Protein AF-A0A961D989-F1 (afdb_monomer)

Sequence (108 aa):
KKGVAALMNGAENTLKHTEGGSAGPAQMAARGKLIDVAQLPGDIPLGSSGIQIRFETDLITEGMRPTRIVKVRPADWPDVHLPREEHLGNGASNIDERFPNPSIFPKY

pLDDT: mean 80.16, std 12.16, range [46.16, 94.62]

Nearest PDB structures (foldseek):
  4gaw-assembly8_H  TM=3.695E-01  e=5.525E+00  Homo sapiens
  6fut-assembly1_A  TM=4.100E-01  e=5.876E+00  Homo sapiens
  6fug-assembly4_D  TM=4.016E-01  e=7.997E+00  Homo sapiens

Mean predicted aligned error: 9.6 Å

Structure (mmCIF, N/CA/C/O backbone):
data_AF-A0A961D989-F1
#
_entry.id   AF-A0A961D989-F1
#
loop_
_atom_site.group_PDB
_atom_site.id
_atom_site.type_symbol
_atom_site.label_atom_id
_atom_site.label_alt_id
_atom_site.label_comp_id
_atom_site.label_asym_id
_atom_site.label_entity_id
_atom_site.label_seq_id
_atom_site.pdbx_PDB_ins_code
_atom_site.Cartn_x
_atom_site.Cartn_y
_atom_site.Cartn_z
_atom_site.occupancy
_atom_site.B_iso_or_equiv
_atom_site.auth_seq_id
_atom_site.auth_comp_id
_atom_site.auth_asym_id
_atom_site.auth_atom_id
_atom_site.pdbx_PDB_model_num
ATOM 1 N N . LYS A 1 1 ? -11.459 -2.723 2.644 1.00 73.62 1 LYS A N 1
ATOM 2 C CA . LYS A 1 1 ? -12.400 -3.749 3.166 1.00 73.62 1 LYS A CA 1
ATOM 3 C C . LYS A 1 1 ? -11.871 -4.221 4.515 1.00 73.62 1 LYS A C 1
ATOM 5 O O . LYS A 1 1 ? -10.660 -4.341 4.632 1.00 73.62 1 LYS A O 1
ATOM 10 N N . LYS A 1 2 ? -12.728 -4.429 5.519 1.00 87.25 2 LYS A N 1
ATOM 11 C CA . LYS A 1 2 ? -12.304 -4.986 6.817 1.00 87.25 2 LYS A CA 1
ATOM 12 C C . LYS A 1 2 ? -12.103 -6.498 6.689 1.00 87.25 2 LYS A C 1
ATOM 14 O O . LYS A 1 2 ? -12.752 -7.129 5.858 1.00 87.25 2 LYS A O 1
ATOM 19 N N . GLY A 1 3 ? -11.204 -7.060 7.486 1.00 87.62 3 GLY A N 1
ATOM 20 C CA . GLY A 1 3 ? -10.948 -8.497 7.579 1.00 87.62 3 GLY A CA 1
ATOM 21 C C . GLY A 1 3 ? -10.130 -9.111 6.439 1.00 87.62 3 GLY A C 1
ATOM 22 O O . GLY A 1 3 ? -9.870 -10.310 6.488 1.00 87.62 3 GLY A O 1
ATOM 23 N N . VAL A 1 4 ? -9.707 -8.326 5.444 1.00 90.88 4 VAL A N 1
ATOM 24 C CA . VAL A 1 4 ? -8.890 -8.822 4.325 1.00 90.88 4 VAL A CA 1
ATOM 25 C C . VAL A 1 4 ? -7.406 -8.815 4.680 1.00 90.88 4 VAL A C 1
ATOM 27 O O . VAL A 1 4 ? -6.951 -7.991 5.478 1.00 90.88 4 VAL A O 1
ATOM 30 N N . ALA A 1 5 ? -6.650 -9.720 4.061 1.00 92.56 5 ALA A N 1
ATOM 31 C CA . ALA A 1 5 ? -5.198 -9.668 4.100 1.00 92.56 5 ALA A CA 1
ATOM 32 C C . ALA A 1 5 ? -4.694 -8.460 3.295 1.00 92.56 5 ALA A C 1
ATOM 34 O O . ALA A 1 5 ? -5.240 -8.119 2.239 1.00 92.56 5 ALA A O 1
ATOM 35 N N . ALA A 1 6 ? -3.653 -7.814 3.800 1.00 91.62 6 ALA A N 1
ATOM 36 C CA . ALA A 1 6 ? -3.030 -6.662 3.175 1.00 91.62 6 ALA A CA 1
ATOM 37 C C . ALA A 1 6 ? -1.511 -6.723 3.324 1.00 91.62 6 ALA A C 1
ATOM 39 O O . ALA A 1 6 ? -0.982 -7.357 4.241 1.00 91.62 6 ALA A O 1
ATOM 40 N N . LEU A 1 7 ? -0.829 -6.044 2.406 1.00 90.06 7 LEU A N 1
ATOM 41 C CA . LEU A 1 7 ? 0.600 -5.793 2.489 1.00 90.06 7 LEU A CA 1
ATOM 42 C C . LEU A 1 7 ? 0.850 -4.312 2.735 1.00 90.06 7 LEU A C 1
ATOM 44 O O . LEU A 1 7 ? 0.177 -3.455 2.150 1.00 90.06 7 LEU A O 1
ATOM 48 N N . MET A 1 8 ? 1.823 -4.031 3.593 1.00 89.00 8 MET A N 1
ATOM 49 C CA . MET A 1 8 ? 2.162 -2.687 4.036 1.00 89.00 8 MET A CA 1
ATOM 50 C C . MET A 1 8 ? 3.680 -2.477 4.000 1.00 89.00 8 MET A C 1
ATOM 52 O O . MET A 1 8 ? 4.446 -3.355 4.400 1.00 89.00 8 MET A O 1
ATOM 56 N N . ASN A 1 9 ? 4.130 -1.330 3.486 1.00 87.88 9 ASN A N 1
ATOM 57 C CA . ASN A 1 9 ? 5.546 -0.948 3.510 1.00 87.88 9 ASN A CA 1
ATOM 58 C C . ASN A 1 9 ? 5.732 0.571 3.371 1.00 87.88 9 ASN A C 1
ATOM 60 O O . ASN A 1 9 ? 4.815 1.268 2.928 1.00 87.88 9 ASN A O 1
ATOM 64 N N . GLY A 1 10 ? 6.924 1.076 3.700 1.00 86.38 10 GLY A N 1
ATOM 65 C CA . GLY A 1 10 ? 7.304 2.470 3.449 1.00 86.38 10 GLY A CA 1
ATOM 66 C C . GLY A 1 10 ? 7.176 2.822 1.963 1.00 86.38 10 GLY A C 1
ATOM 67 O O . GLY A 1 10 ? 7.570 2.043 1.087 1.00 86.38 10 GLY A O 1
ATOM 68 N N . ALA A 1 11 ? 6.594 3.981 1.661 1.00 83.31 11 ALA A N 1
ATOM 69 C CA . ALA A 1 11 ? 6.294 4.403 0.293 1.00 83.31 11 ALA A CA 1
ATOM 70 C C . ALA A 1 11 ? 7.555 4.544 -0.578 1.00 83.31 11 ALA A C 1
ATOM 72 O O . ALA A 1 11 ? 7.516 4.261 -1.781 1.00 83.31 11 ALA A O 1
ATOM 73 N N . GLU A 1 12 ? 8.671 4.927 0.036 1.00 71.62 12 GLU A N 1
ATOM 74 C CA . GLU A 1 12 ? 9.998 5.052 -0.563 1.00 71.62 12 GLU A CA 1
ATOM 75 C C . GLU A 1 12 ? 10.555 3.720 -1.085 1.00 71.62 12 GLU A C 1
ATOM 77 O O . GLU A 1 12 ? 11.314 3.710 -2.053 1.00 71.62 12 GLU A O 1
ATOM 82 N N . ASN A 1 13 ? 10.140 2.594 -0.496 1.00 59.25 13 ASN A N 1
ATOM 83 C CA . ASN A 1 13 ? 10.696 1.277 -0.809 1.00 59.25 13 ASN A CA 1
ATOM 84 C C . ASN A 1 13 ? 9.963 0.574 -1.968 1.00 59.25 13 ASN A C 1
ATOM 86 O O . ASN A 1 13 ? 10.452 -0.392 -2.539 1.00 59.25 13 ASN A O 1
ATOM 90 N N . THR A 1 14 ? 8.795 1.083 -2.369 1.00 53.12 14 THR A N 1
ATOM 91 C CA . THR A 1 14 ? 8.002 0.533 -3.489 1.00 53.12 14 THR A CA 1
ATOM 92 C C . THR A 1 14 ? 8.544 0.858 -4.883 1.00 53.12 14 THR A C 1
ATOM 94 O O . THR A 1 14 ? 8.015 0.339 -5.861 1.00 53.12 14 THR A O 1
ATOM 97 N N . LEU A 1 15 ? 9.539 1.742 -5.000 1.00 46.16 15 LEU A N 1
ATOM 98 C CA . LEU A 1 15 ? 10.090 2.173 -6.294 1.00 46.16 15 LEU A CA 1
ATOM 99 C C . LEU A 1 15 ? 11.297 1.347 -6.749 1.00 46.16 15 LEU A C 1
ATOM 101 O O . LEU A 1 15 ? 11.778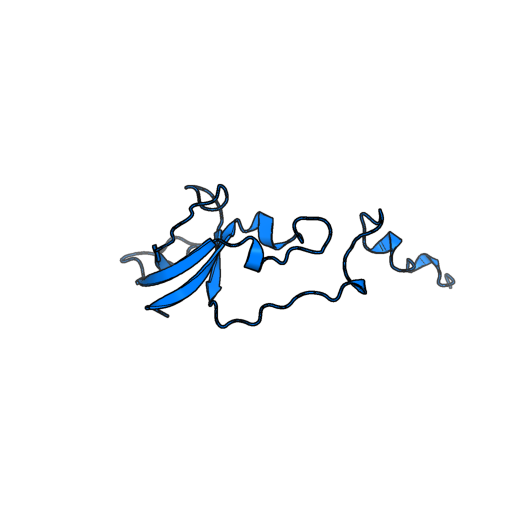 1.545 -7.862 1.00 46.16 15 LEU A O 1
ATOM 105 N N . LYS A 1 16 ? 11.817 0.449 -5.907 1.00 49.56 16 LYS A N 1
ATOM 106 C CA . LYS A 1 16 ? 13.033 -0.306 -6.204 1.00 49.56 16 LYS A CA 1
ATOM 107 C C . LYS A 1 16 ? 12.789 -1.791 -5.987 1.00 49.56 16 LYS A C 1
ATOM 109 O O . LYS A 1 16 ? 12.321 -2.197 -4.927 1.00 49.56 16 LYS A O 1
ATOM 114 N N . HIS A 1 17 ? 13.171 -2.605 -6.969 1.00 54.88 17 HIS A N 1
ATOM 115 C CA . HIS A 1 17 ? 13.502 -3.994 -6.683 1.00 54.88 17 HIS A CA 1
ATOM 116 C C . HIS A 1 17 ? 14.626 -3.970 -5.652 1.00 54.88 17 HIS A C 1
ATOM 118 O O . HIS A 1 17 ? 15.683 -3.377 -5.886 1.00 54.88 17 HIS A O 1
ATOM 124 N N . THR A 1 18 ? 14.373 -4.541 -4.484 1.00 55.47 18 THR A N 1
ATOM 125 C CA . THR A 1 18 ? 15.431 -4.702 -3.491 1.00 55.47 18 THR A CA 1
ATOM 126 C C . THR A 1 18 ? 16.247 -5.913 -3.945 1.00 55.47 18 THR A C 1
ATOM 128 O O . THR A 1 18 ? 15.672 -6.868 -4.449 1.00 55.47 18 THR A O 1
ATOM 131 N N . GLU A 1 19 ? 17.578 -5.850 -3.878 1.00 54.91 19 GLU A N 1
ATOM 132 C CA . GLU A 1 19 ? 18.470 -6.918 -4.376 1.00 54.91 19 GLU A CA 1
ATOM 133 C C . GLU A 1 19 ? 18.545 -7.059 -5.919 1.00 54.91 19 GLU A C 1
ATOM 135 O O . GLU A 1 19 ? 18.374 -8.129 -6.488 1.00 54.91 19 GLU A O 1
ATOM 140 N N . GLY A 1 20 ? 18.813 -5.965 -6.644 1.00 55.81 20 GLY A N 1
ATOM 141 C CA . GLY A 1 20 ? 19.258 -6.055 -8.049 1.00 55.81 20 GLY A CA 1
ATOM 142 C C . GLY A 1 20 ? 18.232 -6.613 -9.047 1.00 55.81 20 GLY A C 1
ATOM 143 O O . GLY A 1 20 ? 18.614 -7.100 -10.108 1.00 55.81 20 GLY A O 1
ATOM 144 N N . GLY A 1 21 ? 16.941 -6.553 -8.714 1.00 57.72 21 GLY A N 1
ATOM 145 C CA . GLY A 1 21 ? 15.854 -7.016 -9.580 1.00 57.72 21 GLY A CA 1
ATOM 146 C C . GLY A 1 21 ? 15.142 -8.274 -9.088 1.00 57.72 21 GLY A C 1
ATOM 147 O O . GLY A 1 21 ? 13.981 -8.473 -9.429 1.00 57.72 21 GLY A O 1
ATOM 148 N N . SER A 1 22 ? 15.772 -9.108 -8.255 1.00 61.38 22 SER A N 1
ATOM 149 C CA . SER A 1 22 ? 15.211 -10.424 -7.913 1.00 61.38 22 SER A CA 1
ATOM 150 C C . SER A 1 22 ? 14.109 -10.387 -6.861 1.00 61.38 22 SER A C 1
ATOM 152 O O . SER A 1 22 ? 13.190 -11.202 -6.952 1.00 61.38 22 SER A O 1
ATOM 154 N N . ALA A 1 23 ? 14.169 -9.469 -5.886 1.00 67.19 23 ALA A N 1
ATOM 155 C CA . ALA A 1 23 ? 13.147 -9.389 -4.849 1.00 67.19 23 ALA A CA 1
ATOM 156 C C . ALA A 1 23 ? 12.048 -8.376 -5.203 1.00 67.19 23 ALA A C 1
ATOM 158 O O . ALA A 1 23 ? 12.291 -7.176 -5.380 1.00 67.19 23 ALA A O 1
ATOM 159 N N . GLY A 1 24 ? 10.815 -8.874 -5.306 1.00 70.50 24 GLY A N 1
ATOM 160 C CA . GLY A 1 24 ? 9.644 -8.066 -5.636 1.00 70.50 24 GLY A CA 1
ATOM 161 C C . GLY A 1 24 ? 9.147 -7.222 -4.451 1.00 70.50 24 GLY A C 1
ATOM 162 O O . GLY A 1 24 ? 9.342 -7.600 -3.291 1.00 70.50 24 GLY A O 1
ATOM 163 N N . PRO A 1 25 ? 8.419 -6.118 -4.699 1.00 72.00 25 PRO A N 1
ATOM 164 C CA . PRO A 1 25 ? 7.906 -5.244 -3.639 1.00 72.00 25 PRO A CA 1
ATOM 165 C C . PRO A 1 25 ? 7.059 -5.965 -2.577 1.00 72.00 25 PRO A C 1
ATOM 167 O O . PRO A 1 25 ? 7.081 -5.594 -1.405 1.00 72.00 25 PRO A O 1
ATOM 170 N N . ALA A 1 26 ? 6.324 -7.013 -2.962 1.00 78.25 26 ALA A N 1
ATOM 171 C CA . ALA A 1 26 ? 5.502 -7.797 -2.043 1.00 78.25 26 ALA A CA 1
ATOM 172 C C . ALA A 1 26 ? 6.290 -8.777 -1.166 1.00 78.25 26 ALA A C 1
ATOM 174 O O . ALA A 1 26 ? 5.804 -9.166 -0.104 1.00 78.25 26 ALA A O 1
ATOM 175 N N . GLN A 1 27 ? 7.483 -9.200 -1.590 1.00 78.31 27 GLN A N 1
ATOM 176 C CA . GLN A 1 27 ? 8.362 -10.023 -0.754 1.00 78.31 27 GLN A CA 1
ATOM 177 C C . GLN A 1 27 ? 8.935 -9.200 0.402 1.00 78.31 27 GLN A C 1
ATOM 179 O O . GLN A 1 27 ? 9.067 -9.709 1.508 1.00 78.31 27 GLN A O 1
ATOM 184 N N . MET A 1 28 ? 9.186 -7.911 0.164 1.00 77.75 28 MET A N 1
ATOM 185 C CA . MET A 1 28 ? 9.746 -6.989 1.157 1.00 77.75 28 MET A CA 1
ATOM 186 C C . MET A 1 28 ? 8.695 -6.303 2.039 1.00 77.75 28 MET A C 1
ATOM 188 O O . MET A 1 28 ? 9.052 -5.554 2.949 1.00 77.75 28 MET A O 1
ATOM 192 N N . ALA A 1 29 ? 7.406 -6.483 1.746 1.00 84.12 29 ALA A N 1
ATOM 193 C CA . ALA A 1 29 ? 6.319 -5.853 2.484 1.00 84.12 29 ALA A CA 1
ATOM 194 C C . ALA A 1 29 ? 5.904 -6.683 3.704 1.00 84.12 29 ALA A C 1
ATOM 196 O O . ALA A 1 29 ? 5.840 -7.912 3.644 1.00 84.12 29 ALA A O 1
ATOM 197 N N . ALA A 1 30 ? 5.544 -5.995 4.788 1.00 88.44 30 ALA A N 1
ATOM 198 C CA . ALA A 1 30 ? 4.927 -6.633 5.941 1.00 88.44 30 ALA A CA 1
ATOM 199 C C . ALA A 1 30 ? 3.541 -7.155 5.549 1.00 88.44 30 ALA A C 1
ATOM 201 O O . ALA A 1 30 ? 2.776 -6.466 4.863 1.00 88.44 30 ALA A O 1
ATOM 202 N N . ARG A 1 31 ? 3.225 -8.379 5.967 1.00 90.88 31 ARG A N 1
ATOM 203 C CA . ARG A 1 31 ? 1.955 -9.048 5.675 1.00 90.88 31 ARG A CA 1
ATOM 204 C C . ARG A 1 31 ? 1.113 -9.066 6.931 1.00 90.88 31 ARG A C 1
ATOM 206 O O . ARG A 1 31 ? 1.614 -9.329 8.014 1.00 90.88 31 ARG A O 1
ATOM 213 N N . GLY A 1 32 ? -0.177 -8.818 6.777 1.00 92.19 32 GLY A N 1
ATOM 214 C CA . GLY A 1 32 ? -1.051 -8.770 7.932 1.00 92.19 32 GLY A CA 1
ATOM 215 C C . GLY A 1 32 ? -2.519 -8.700 7.575 1.00 92.19 32 GLY A C 1
ATOM 216 O O . GLY A 1 32 ? -2.909 -8.752 6.402 1.00 92.19 32 GLY A O 1
ATOM 217 N N . LYS A 1 33 ? -3.344 -8.574 8.610 1.00 94.19 33 LYS A N 1
ATOM 218 C CA . LYS A 1 33 ? -4.796 -8.491 8.484 1.00 94.19 33 LYS A CA 1
ATOM 219 C C . LYS A 1 33 ? -5.276 -7.084 8.794 1.00 94.19 33 LYS A C 1
ATOM 221 O O . LYS A 1 33 ? -4.905 -6.464 9.789 1.00 94.19 33 LYS A O 1
ATOM 226 N N . LEU A 1 34 ? -6.147 -6.581 7.932 1.00 92.12 34 LEU A N 1
ATOM 227 C CA . LEU A 1 34 ? -6.735 -5.260 8.065 1.00 92.12 34 LEU A CA 1
ATOM 228 C C . LEU A 1 34 ? -7.970 -5.366 8.973 1.00 92.12 34 LEU A C 1
ATOM 230 O O . LEU A 1 34 ? -9.073 -5.660 8.513 1.00 92.12 34 LEU A O 1
ATOM 234 N N . ILE A 1 35 ? -7.760 -5.213 10.281 1.00 94.62 35 ILE A N 1
ATOM 235 C CA . ILE A 1 35 ? -8.767 -5.428 11.332 1.00 94.62 35 ILE A CA 1
ATOM 236 C C . ILE A 1 35 ? -9.916 -4.434 11.204 1.00 94.62 35 ILE A C 1
ATOM 238 O O . ILE A 1 35 ? -11.081 -4.824 11.280 1.00 94.62 35 ILE A O 1
ATOM 242 N N . ASP A 1 36 ? -9.593 -3.162 10.977 1.00 92.62 36 ASP A N 1
ATOM 243 C CA . ASP A 1 36 ? -10.597 -2.110 10.909 1.00 92.62 36 ASP A CA 1
ATOM 244 C C . ASP A 1 36 ? -10.230 -1.010 9.913 1.00 92.62 36 ASP A C 1
ATOM 246 O O . ASP A 1 36 ? -9.057 -0.715 9.690 1.00 92.62 36 ASP A O 1
ATOM 250 N N . VAL A 1 37 ? -11.266 -0.407 9.334 1.00 91.38 37 VAL A N 1
ATOM 251 C CA . VAL A 1 37 ? -11.205 0.791 8.492 1.00 91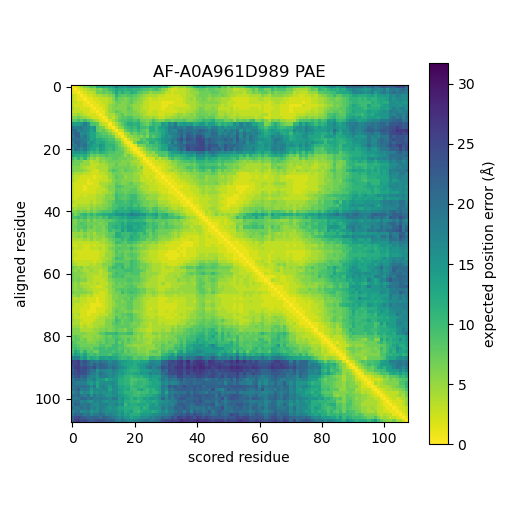.38 37 VAL A CA 1
ATOM 252 C C . VAL A 1 37 ? -12.345 1.687 8.937 1.00 91.38 37 VAL A C 1
ATOM 254 O O . VAL A 1 37 ? -13.514 1.342 8.733 1.00 91.38 37 VAL A O 1
ATOM 257 N N . ALA A 1 38 ? -12.006 2.808 9.553 1.00 92.44 38 ALA A N 1
ATOM 258 C CA . ALA A 1 38 ? -12.967 3.765 10.070 1.00 92.44 38 ALA A CA 1
ATOM 259 C C . ALA A 1 38 ? -12.701 5.145 9.472 1.00 92.44 38 ALA A C 1
ATOM 261 O O . ALA A 1 38 ? -11.552 5.524 9.254 1.00 92.44 38 ALA A O 1
ATOM 262 N N . GLN A 1 39 ? -13.769 5.895 9.221 1.00 91.56 39 GLN A N 1
ATOM 263 C CA . GLN A 1 39 ? -13.658 7.322 8.956 1.00 91.56 39 GLN A CA 1
ATOM 264 C C . GLN A 1 39 ? -13.477 8.035 10.301 1.00 91.56 39 GLN A C 1
ATOM 266 O O . GLN A 1 39 ? -14.193 7.738 11.259 1.00 91.56 39 GLN A O 1
ATOM 271 N N . LEU A 1 40 ? -12.519 8.951 10.384 1.00 90.12 40 LEU A N 1
ATOM 272 C CA . LEU A 1 40 ? -12.316 9.802 11.544 1.00 90.12 40 LEU A CA 1
ATOM 273 C C . LEU A 1 40 ? -13.539 10.714 11.722 1.00 90.12 40 LEU A C 1
ATOM 275 O O . LEU A 1 40 ? -14.045 11.249 10.732 1.00 90.12 40 LEU A O 1
ATOM 279 N N . PRO A 1 41 ? -14.025 10.892 12.961 1.00 90.44 41 PRO A N 1
ATOM 280 C CA . PRO A 1 41 ? -15.099 11.832 13.243 1.00 90.44 41 PRO A CA 1
ATOM 281 C C . PRO A 1 41 ? -14.601 13.284 13.146 1.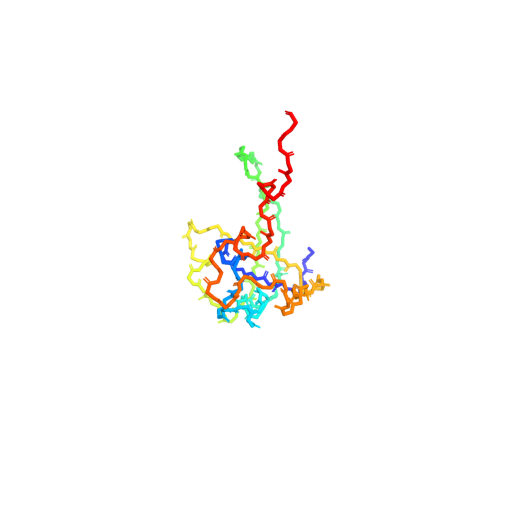00 90.44 41 PRO A C 1
ATOM 283 O O . PRO A 1 41 ? -13.450 13.570 13.473 1.00 90.44 41 PRO A O 1
ATOM 286 N N . GLY A 1 42 ? -15.496 14.204 12.775 1.00 89.50 42 GLY A N 1
ATOM 287 C CA . GLY A 1 42 ? -15.228 15.647 12.735 1.00 89.50 42 GLY A CA 1
ATOM 288 C C . GLY A 1 42 ? -14.703 16.161 11.391 1.00 89.50 42 GLY A C 1
ATOM 289 O O . GLY A 1 42 ? -14.792 15.477 10.371 1.00 89.50 42 GLY A O 1
ATOM 290 N N . ASP A 1 43 ? -14.179 17.389 11.401 1.00 90.31 43 ASP A N 1
ATOM 291 C CA . ASP A 1 43 ? -13.638 18.036 10.204 1.00 90.31 43 ASP A CA 1
ATOM 292 C C . ASP A 1 43 ? -12.279 17.441 9.829 1.00 90.31 43 ASP A C 1
ATOM 294 O O . ASP A 1 43 ? -11.301 17.499 10.579 1.00 90.31 43 ASP A O 1
ATOM 298 N N . ILE A 1 44 ? -12.225 16.855 8.636 1.00 91.12 44 ILE A N 1
ATOM 299 C CA . ILE A 1 44 ? -11.024 16.220 8.100 1.00 91.12 44 ILE A CA 1
ATOM 300 C C . ILE A 1 44 ? -10.096 17.319 7.566 1.00 91.12 44 ILE A C 1
ATOM 302 O O . ILE A 1 44 ? -10.514 18.097 6.704 1.00 91.12 44 ILE A O 1
ATOM 306 N N . PRO A 1 45 ? -8.832 17.396 8.024 1.00 90.12 45 PRO A N 1
ATOM 307 C CA . PRO A 1 45 ? -7.901 18.404 7.539 1.00 90.12 45 PRO A CA 1
ATOM 308 C C . PRO A 1 45 ? -7.613 18.215 6.048 1.00 90.12 45 PRO A C 1
ATOM 310 O O . PRO A 1 45 ? -7.528 17.091 5.544 1.00 90.12 45 PRO A O 1
ATOM 313 N N . LEU A 1 46 ? -7.417 19.332 5.348 1.00 89.44 46 L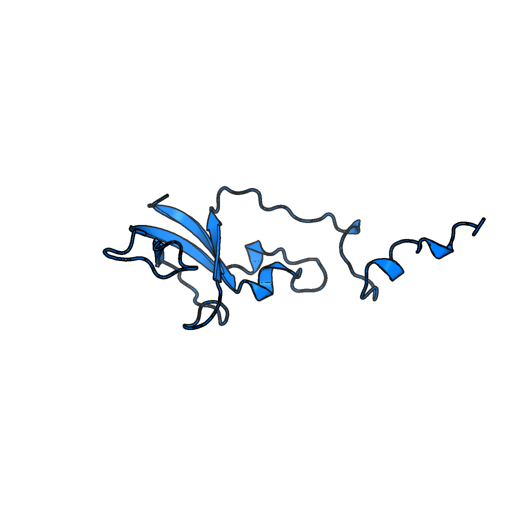EU A N 1
ATOM 314 C CA . LEU A 1 46 ? -7.100 19.339 3.923 1.00 89.44 46 LEU A CA 1
ATOM 315 C C . LEU A 1 46 ? -5.856 18.480 3.641 1.00 89.44 46 LEU A C 1
ATOM 317 O O . LEU A 1 46 ? -4.822 18.634 4.288 1.00 89.44 46 LEU A O 1
ATOM 321 N N . GLY A 1 47 ? -5.963 17.570 2.670 1.00 84.25 47 GLY A N 1
ATOM 322 C CA . GLY A 1 47 ? -4.894 16.628 2.314 1.00 84.25 47 GLY A CA 1
ATOM 323 C C . GLY A 1 47 ? -4.935 15.292 3.066 1.00 84.25 47 GLY A C 1
ATOM 324 O O . GLY A 1 47 ? -4.173 14.390 2.728 1.00 84.25 47 GLY A O 1
ATOM 325 N N . SER A 1 48 ? -5.842 15.123 4.032 1.00 87.00 48 SER A N 1
ATOM 326 C CA . SER A 1 48 ? -6.157 13.824 4.631 1.00 87.00 48 SER A CA 1
ATOM 327 C C . SER A 1 48 ? -7.406 13.224 3.989 1.00 87.00 48 SER A C 1
ATOM 329 O O . SER A 1 48 ? -8.366 13.929 3.689 1.00 87.00 48 SER A O 1
ATOM 331 N N . SER A 1 49 ? -7.429 11.901 3.818 1.00 86.38 49 SER A N 1
ATOM 332 C CA . SER A 1 49 ? -8.659 11.179 3.464 1.00 86.38 49 SER A CA 1
ATOM 333 C C . SER A 1 49 ? -9.595 10.991 4.662 1.00 86.38 49 SER A C 1
ATOM 335 O O . SER A 1 49 ? -10.723 10.536 4.488 1.00 86.38 49 SER A O 1
ATOM 337 N N . GLY A 1 50 ? -9.126 11.292 5.880 1.00 92.19 50 GLY A N 1
ATOM 338 C CA . GLY A 1 50 ? -9.850 11.030 7.121 1.00 92.19 50 GLY A CA 1
ATOM 339 C C . GLY A 1 50 ? -10.020 9.543 7.426 1.00 92.19 50 GLY A C 1
ATOM 340 O O . GLY A 1 50 ? -10.834 9.201 8.267 1.00 92.19 50 GLY A O 1
ATOM 341 N N . ILE A 1 51 ? -9.293 8.646 6.757 1.00 92.12 51 ILE A N 1
ATOM 342 C CA . ILE A 1 51 ? -9.409 7.202 6.977 1.00 92.12 51 ILE A CA 1
ATOM 343 C C . ILE A 1 51 ? -8.366 6.754 8.002 1.00 92.12 51 ILE A C 1
ATOM 345 O O . ILE A 1 51 ? -7.168 6.956 7.811 1.00 92.12 51 ILE A O 1
ATOM 349 N N . GLN A 1 52 ? -8.816 6.076 9.054 1.00 91.62 52 GLN A N 1
ATOM 350 C CA . GLN A 1 52 ? -7.968 5.381 10.014 1.00 91.62 52 GLN A CA 1
ATOM 351 C C . GLN A 1 52 ? -8.053 3.868 9.795 1.00 91.62 52 GLN A C 1
ATOM 353 O O . GLN A 1 52 ? -9.135 3.298 9.648 1.00 91.62 52 GLN A O 1
ATOM 358 N N . ILE A 1 53 ? -6.894 3.208 9.790 1.00 91.69 53 ILE A N 1
ATOM 359 C CA . ILE A 1 53 ? -6.773 1.765 9.575 1.00 91.69 53 ILE A CA 1
ATOM 360 C C . ILE A 1 53 ? -6.173 1.115 10.822 1.00 91.69 53 ILE A C 1
ATOM 362 O O . ILE A 1 53 ? -5.176 1.599 11.356 1.00 91.69 53 ILE A O 1
ATOM 366 N N . ARG A 1 54 ? -6.748 -0.010 11.257 1.00 92.75 54 ARG A N 1
ATOM 367 C CA . ARG A 1 54 ? -6.122 -0.921 12.225 1.00 92.75 54 ARG A CA 1
ATOM 368 C C . ARG A 1 54 ? -5.571 -2.127 11.481 1.00 92.75 54 ARG A C 1
ATOM 370 O O . ARG A 1 54 ? -6.329 -2.855 10.842 1.00 92.75 54 ARG A O 1
ATOM 377 N N . PHE A 1 55 ? -4.266 -2.333 11.578 1.00 91.56 55 PHE A N 1
ATOM 378 C CA . PHE A 1 55 ? -3.542 -3.396 10.892 1.00 91.56 55 PHE A CA 1
ATOM 379 C C . PHE A 1 55 ? -2.827 -4.271 11.920 1.00 91.56 55 PHE A C 1
ATOM 381 O O . PHE A 1 55 ? -2.127 -3.757 12.789 1.00 91.56 55 PHE A O 1
ATOM 388 N N . GLU A 1 56 ? -3.050 -5.578 11.839 1.00 93.00 56 GLU A N 1
ATOM 389 C CA . GLU A 1 56 ? -2.386 -6.587 12.662 1.00 93.00 56 GLU A CA 1
ATOM 390 C C . GLU A 1 56 ? -1.292 -7.253 11.830 1.00 93.00 56 GLU A C 1
ATOM 392 O O . GLU A 1 56 ? -1.575 -7.786 10.757 1.00 93.00 56 GLU A O 1
ATOM 397 N N . THR A 1 57 ? -0.057 -7.203 12.321 1.00 90.94 57 THR A N 1
ATOM 398 C CA . THR A 1 57 ? 1.138 -7.755 11.674 1.00 90.94 57 THR A CA 1
ATOM 399 C C . THR A 1 57 ? 2.090 -8.273 12.743 1.00 90.94 57 THR A C 1
ATOM 401 O O . THR A 1 57 ? 2.120 -7.750 13.858 1.00 90.94 57 THR A O 1
ATOM 404 N N . ASP A 1 58 ? 2.855 -9.299 12.402 1.00 89.44 58 ASP A N 1
ATOM 405 C CA . ASP A 1 58 ? 3.898 -9.888 13.245 1.00 89.44 58 ASP A CA 1
ATOM 406 C C . ASP A 1 58 ? 5.212 -9.092 13.188 1.00 89.44 58 ASP A C 1
ATOM 408 O O . ASP A 1 58 ? 5.975 -9.068 14.153 1.00 89.44 58 ASP A O 1
ATOM 412 N N . LEU A 1 59 ? 5.450 -8.400 12.073 1.00 84.38 59 LEU A N 1
ATOM 413 C CA . LEU A 1 59 ? 6.655 -7.622 11.822 1.00 84.38 59 LEU A CA 1
ATOM 414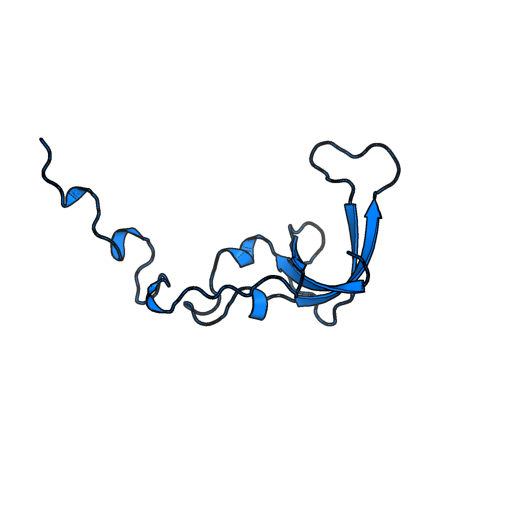 C C . LEU A 1 59 ? 6.338 -6.141 11.596 1.00 84.38 59 LEU A C 1
ATOM 416 O O . LEU A 1 59 ? 5.538 -5.787 10.726 1.00 84.38 59 LEU A O 1
ATOM 420 N N . ILE A 1 60 ? 7.029 -5.269 12.339 1.00 83.69 60 ILE A N 1
ATOM 421 C CA . ILE A 1 60 ? 7.056 -3.821 12.106 1.00 83.69 60 ILE A CA 1
ATOM 422 C C . ILE A 1 60 ? 8.415 -3.433 11.524 1.00 83.69 60 ILE A C 1
ATOM 424 O O . ILE A 1 60 ? 9.442 -3.565 12.184 1.00 83.69 60 ILE A O 1
ATOM 428 N N . THR A 1 61 ? 8.420 -2.949 10.282 1.00 80.88 61 THR A N 1
ATOM 429 C CA . THR A 1 61 ? 9.627 -2.484 9.588 1.00 80.88 61 THR A CA 1
ATOM 430 C C . THR A 1 61 ? 9.872 -0.994 9.837 1.00 80.88 61 THR A C 1
ATOM 432 O O . THR A 1 61 ? 8.959 -0.248 10.197 1.00 80.88 61 THR A O 1
ATOM 435 N N . GLU A 1 62 ? 11.103 -0.528 9.600 1.00 83.44 62 GLU A N 1
ATOM 436 C CA . GLU A 1 62 ? 11.483 0.889 9.752 1.00 83.44 62 GLU A CA 1
ATOM 437 C C . GLU A 1 62 ? 10.576 1.853 8.968 1.00 83.44 62 GLU A C 1
ATOM 439 O O . GLU A 1 62 ? 10.240 2.934 9.457 1.00 83.44 62 GLU A O 1
ATOM 444 N N . GLY A 1 63 ? 10.115 1.438 7.784 1.00 81.56 63 GLY A N 1
ATOM 445 C CA . GLY A 1 63 ? 9.215 2.222 6.934 1.00 81.56 63 GLY A CA 1
ATOM 446 C C . GLY A 1 63 ? 7.804 2.415 7.504 1.00 81.56 63 GLY A C 1
ATOM 447 O O . GLY A 1 63 ? 7.051 3.219 6.967 1.00 81.56 63 GLY A O 1
ATOM 448 N N . MET A 1 64 ? 7.438 1.714 8.584 1.00 85.94 64 MET A N 1
ATOM 449 C CA . MET A 1 64 ? 6.119 1.795 9.234 1.00 85.94 64 MET A CA 1
ATOM 450 C C . MET A 1 64 ? 6.158 2.493 10.604 1.00 85.94 64 MET A C 1
ATOM 452 O O . MET A 1 64 ? 5.179 2.457 11.350 1.00 85.94 64 MET A O 1
ATOM 456 N N . ARG A 1 65 ? 7.279 3.135 10.963 1.00 87.25 65 ARG A N 1
ATOM 457 C CA . ARG A 1 65 ? 7.378 3.928 12.197 1.00 87.25 65 ARG A CA 1
ATOM 458 C C . ARG A 1 65 ? 6.524 5.207 12.125 1.00 87.25 65 ARG A C 1
ATOM 460 O O . ARG A 1 65 ? 6.258 5.710 11.031 1.00 87.25 65 ARG A O 1
ATOM 467 N N . PRO A 1 66 ? 6.129 5.785 13.278 1.00 87.75 66 PRO A N 1
ATOM 468 C CA . PRO A 1 66 ? 5.451 7.078 13.310 1.00 87.75 66 PRO A CA 1
ATOM 469 C C . PRO A 1 66 ? 6.201 8.127 12.484 1.00 87.75 66 PRO A C 1
ATOM 471 O O . PRO A 1 66 ? 7.430 8.123 12.462 1.00 87.75 66 PRO A O 1
ATOM 474 N N . THR A 1 67 ? 5.462 9.027 11.831 1.00 86.69 67 THR A N 1
ATOM 475 C CA . THR A 1 67 ? 5.950 10.072 10.898 1.00 86.69 67 THR A CA 1
ATOM 476 C C . THR A 1 67 ? 6.418 9.587 9.518 1.00 86.69 67 THR A C 1
ATOM 478 O O . THR A 1 67 ? 6.747 10.414 8.668 1.00 86.69 67 THR A O 1
ATOM 481 N N . ARG A 1 68 ? 6.406 8.275 9.244 1.00 88.06 68 ARG A N 1
ATOM 482 C CA . ARG A 1 68 ? 6.688 7.732 7.905 1.00 88.06 68 ARG A CA 1
ATOM 483 C C . ARG A 1 68 ? 5.443 7.673 7.026 1.00 88.06 68 ARG A C 1
ATOM 485 O O . ARG A 1 68 ? 4.318 7.572 7.512 1.00 88.06 68 ARG A O 1
ATOM 492 N N . ILE A 1 69 ? 5.668 7.728 5.714 1.00 88.31 69 ILE A N 1
ATOM 493 C CA . ILE A 1 69 ? 4.620 7.555 4.709 1.00 88.31 69 ILE A CA 1
ATOM 494 C C . ILE A 1 69 ? 4.583 6.083 4.335 1.00 88.31 69 ILE A C 1
ATOM 496 O O . ILE A 1 69 ? 5.565 5.527 3.850 1.00 88.31 69 ILE A O 1
ATOM 500 N N . VAL A 1 70 ? 3.427 5.464 4.528 1.00 88.38 70 VAL A N 1
ATOM 501 C CA . VAL A 1 70 ? 3.244 4.032 4.322 1.00 88.38 70 VAL A CA 1
ATOM 502 C C . VAL A 1 70 ? 2.260 3.810 3.182 1.00 88.38 70 VAL A C 1
ATOM 504 O O . VAL A 1 70 ? 1.239 4.493 3.089 1.00 88.38 70 VAL A O 1
ATOM 507 N N . LYS A 1 71 ? 2.549 2.845 2.3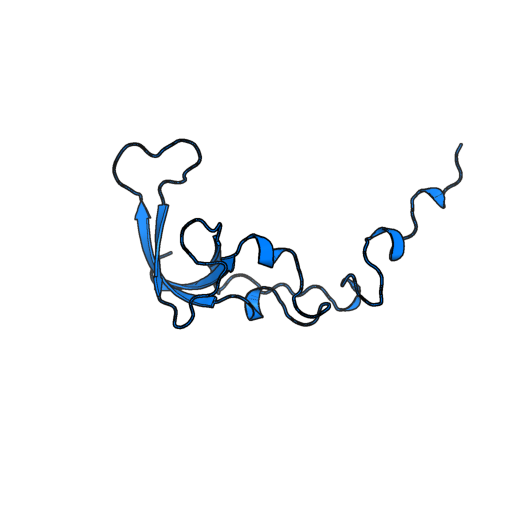11 1.00 88.25 71 LYS A N 1
ATOM 508 C CA . LYS A 1 71 ? 1.600 2.350 1.313 1.00 88.25 71 LYS A CA 1
ATOM 509 C C . LYS A 1 71 ? 0.969 1.056 1.792 1.00 88.25 71 LYS A C 1
ATOM 511 O O . LYS A 1 71 ? 1.638 0.192 2.355 1.00 88.25 71 LYS A O 1
ATOM 516 N N . VAL A 1 72 ? -0.321 0.923 1.510 1.00 88.31 72 VAL A N 1
ATOM 517 C CA . VAL A 1 72 ? -1.118 -0.263 1.821 1.00 88.31 72 VAL A CA 1
ATOM 518 C C . VAL A 1 72 ? -1.719 -0.778 0.528 1.00 88.31 72 VAL A C 1
ATOM 520 O O . VAL A 1 72 ? -2.319 -0.003 -0.219 1.00 88.31 72 VAL A O 1
ATOM 523 N N . ARG A 1 73 ? -1.596 -2.082 0.278 1.00 87.62 73 ARG A N 1
ATOM 524 C CA . ARG A 1 73 ? -2.327 -2.752 -0.800 1.00 87.62 73 ARG A CA 1
ATOM 525 C C . ARG A 1 73 ? -3.089 -3.969 -0.282 1.00 87.62 73 ARG A C 1
ATOM 527 O O . ARG A 1 73 ? -2.586 -4.666 0.602 1.00 87.62 73 ARG A O 1
ATOM 534 N N . PRO A 1 74 ? -4.266 -4.273 -0.843 1.00 88.94 74 PRO A N 1
ATOM 535 C CA . PRO A 1 74 ? -4.897 -5.573 -0.664 1.00 88.94 74 PRO A CA 1
ATOM 536 C C . PRO A 1 74 ? -3.981 -6.716 -1.133 1.00 88.94 74 PRO A C 1
ATOM 538 O O . PRO A 1 74 ? -3.216 -6.563 -2.093 1.00 88.94 74 PRO A O 1
ATOM 541 N N . ALA A 1 75 ? -4.033 -7.859 -0.449 1.00 87.69 75 ALA A N 1
ATOM 542 C CA . ALA A 1 75 ? -3.220 -9.023 -0.808 1.00 87.69 75 ALA A CA 1
ATOM 543 C C . ALA A 1 75 ? -3.732 -9.768 -2.052 1.00 87.69 75 ALA A C 1
ATOM 545 O O . ALA A 1 75 ? -2.957 -10.480 -2.681 1.00 87.69 75 ALA A O 1
ATOM 546 N N . ASP A 1 76 ? -5.001 -9.581 -2.418 1.00 87.06 76 ASP A N 1
ATOM 547 C CA . ASP A 1 76 ? -5.633 -10.135 -3.623 1.00 87.06 76 ASP A CA 1
ATOM 548 C C . ASP A 1 76 ? -5.265 -9.373 -4.907 1.00 87.06 76 ASP A C 1
ATOM 550 O O . ASP A 1 76 ? -5.563 -9.833 -6.007 1.00 87.06 76 ASP A O 1
ATOM 554 N N . TRP A 1 77 ? -4.603 -8.218 -4.793 1.00 85.75 77 TRP A N 1
ATOM 555 C CA . TRP A 1 77 ? -4.078 -7.513 -5.958 1.00 85.75 77 TRP A CA 1
ATOM 556 C C . TRP A 1 77 ? -2.920 -8.279 -6.598 1.00 85.75 77 TRP A C 1
ATOM 558 O O . TRP A 1 77 ? -2.079 -8.818 -5.865 1.00 85.75 77 TRP A O 1
ATOM 568 N N . PRO A 1 78 ? -2.849 -8.287 -7.945 1.00 82.75 78 PRO A N 1
ATOM 569 C CA . PRO A 1 78 ? -1.834 -9.029 -8.672 1.00 82.75 78 PRO A CA 1
ATOM 570 C C . PRO A 1 78 ? -0.441 -8.585 -8.239 1.00 82.75 78 PRO A C 1
ATOM 572 O O . PRO A 1 78 ? -0.138 -7.391 -8.172 1.00 82.75 78 PRO A O 1
ATOM 575 N N . ASP A 1 79 ? 0.401 -9.569 -7.939 1.00 78.88 79 ASP A N 1
ATOM 576 C CA . ASP A 1 79 ? 1.810 -9.343 -7.657 1.00 78.88 79 ASP A CA 1
ATOM 577 C C . ASP A 1 79 ? 2.563 -9.298 -8.984 1.00 78.88 79 ASP A C 1
ATOM 579 O O . ASP A 1 79 ? 3.004 -10.315 -9.520 1.00 78.88 79 ASP A O 1
ATOM 583 N N . VAL A 1 80 ? 2.580 -8.111 -9.587 1.00 75.88 80 VAL A N 1
ATOM 584 C CA . VAL A 1 80 ? 3.204 -7.912 -10.892 1.00 75.88 80 VAL A CA 1
ATOM 585 C C . VAL A 1 80 ? 4.713 -7.844 -10.698 1.00 75.88 80 VAL A C 1
ATOM 587 O O . VAL A 1 80 ? 5.248 -6.859 -10.190 1.00 75.88 80 VAL A O 1
ATOM 590 N N . HIS A 1 81 ? 5.393 -8.901 -11.127 1.00 73.62 81 HIS A N 1
ATOM 591 C CA . HIS A 1 81 ? 6.840 -8.913 -11.272 1.00 73.62 81 HIS A CA 1
ATOM 592 C C . HIS A 1 81 ? 7.198 -8.464 -12.685 1.00 73.62 81 HIS A C 1
ATOM 594 O O . HIS A 1 81 ? 6.686 -9.015 -13.660 1.00 73.62 81 HIS A O 1
ATOM 600 N N . LEU A 1 82 ? 8.077 -7.467 -12.794 1.00 72.50 82 LEU A N 1
ATOM 601 C CA . LEU A 1 82 ? 8.663 -7.117 -14.081 1.00 72.50 82 LEU A CA 1
ATOM 602 C C . LEU A 1 82 ? 9.515 -8.297 -14.580 1.00 72.50 82 LEU A C 1
ATOM 604 O O . LEU A 1 82 ? 10.191 -8.946 -13.773 1.00 72.50 82 LEU A O 1
ATOM 608 N N . PRO A 1 83 ? 9.473 -8.614 -15.884 1.00 76.19 83 PRO A N 1
ATOM 609 C CA . PRO A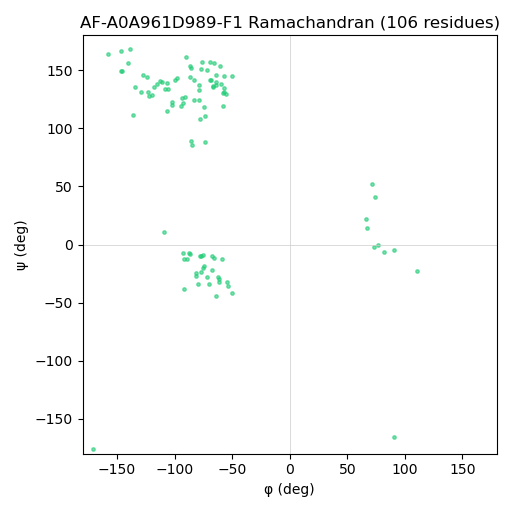 1 83 ? 10.307 -9.668 -16.447 1.00 76.19 83 PRO A CA 1
ATOM 610 C C . PRO A 1 83 ? 11.789 -9.337 -16.250 1.00 76.19 83 PRO A C 1
ATOM 612 O O . PRO A 1 83 ? 12.168 -8.166 -16.143 1.00 76.19 83 PRO A O 1
ATOM 615 N N . ARG A 1 84 ? 12.647 -10.371 -16.202 1.00 71.50 84 ARG A N 1
ATOM 616 C CA . ARG A 1 84 ? 14.086 -10.211 -15.919 1.00 71.50 84 ARG A CA 1
ATOM 617 C C . ARG A 1 84 ? 14.708 -9.139 -16.812 1.00 71.50 84 ARG A C 1
ATOM 619 O O . ARG A 1 84 ? 15.486 -8.313 -16.342 1.00 71.50 84 ARG A O 1
ATOM 626 N N . GLU A 1 85 ? 14.321 -9.161 -18.072 1.00 73.38 85 GLU A N 1
ATOM 627 C CA . GLU A 1 85 ? 14.815 -8.319 -19.144 1.00 73.38 85 GLU A CA 1
ATOM 628 C C . GLU A 1 85 ? 14.548 -6.839 -18.877 1.00 73.38 85 GLU A C 1
ATOM 630 O O . GLU A 1 85 ? 15.336 -6.018 -19.331 1.00 73.38 85 GLU A O 1
ATOM 635 N N . GLU A 1 86 ? 13.482 -6.493 -18.148 1.00 71.06 86 GLU A N 1
ATOM 636 C CA . GLU A 1 86 ? 13.083 -5.112 -17.859 1.00 71.06 86 GLU A CA 1
ATOM 637 C C . GLU A 1 86 ? 13.746 -4.496 -16.626 1.00 71.06 86 GLU A C 1
ATOM 639 O O . GLU A 1 86 ? 13.642 -3.284 -16.422 1.00 71.06 86 GLU A O 1
ATOM 644 N N . HIS A 1 87 ? 14.477 -5.282 -15.836 1.00 70.62 87 HIS A N 1
ATOM 645 C CA . HIS A 1 87 ? 15.222 -4.735 -14.709 1.00 70.62 87 HIS A CA 1
ATOM 646 C C . HIS A 1 87 ? 16.347 -3.820 -15.199 1.00 70.62 87 HIS A C 1
ATOM 648 O O . HIS A 1 87 ? 17.117 -4.161 -16.098 1.00 70.62 87 HIS A O 1
ATOM 654 N N . LEU A 1 88 ? 16.493 -2.671 -14.541 1.00 66.38 88 LEU A N 1
ATOM 655 C CA . LEU A 1 88 ? 17.712 -1.870 -14.610 1.00 66.38 88 LEU A CA 1
ATOM 656 C C . LEU A 1 88 ? 18.786 -2.600 -13.781 1.00 66.38 88 LEU A C 1
ATOM 658 O O . LEU A 1 88 ? 18.880 -2.430 -12.567 1.00 66.38 88 LEU A O 1
ATOM 662 N N . GLY A 1 89 ? 19.512 -3.515 -14.424 1.00 60.25 89 GLY A N 1
ATOM 663 C CA . GLY A 1 89 ? 20.561 -4.355 -13.837 1.00 60.25 89 GLY A CA 1
ATOM 664 C C . GLY A 1 89 ? 21.677 -4.628 -14.852 1.00 60.25 89 GLY A C 1
ATOM 665 O O . GLY A 1 89 ? 21.497 -4.378 -16.038 1.00 60.25 89 GLY A O 1
ATOM 666 N N . ASN A 1 90 ? 22.829 -5.137 -14.393 1.00 54.44 90 ASN A N 1
ATOM 667 C CA . ASN A 1 90 ? 24.115 -5.225 -15.124 1.00 54.44 90 ASN A CA 1
ATOM 668 C C . ASN A 1 90 ? 24.876 -3.892 -15.292 1.00 54.44 90 ASN A C 1
ATOM 670 O O . ASN A 1 90 ? 25.455 -3.629 -16.340 1.00 54.44 90 ASN A O 1
ATOM 674 N N . GLY A 1 91 ? 24.905 -3.051 -14.254 1.00 55.84 91 GLY A N 1
ATOM 675 C CA . GLY A 1 91 ? 25.689 -1.805 -14.257 1.00 55.84 91 GLY A CA 1
ATOM 676 C C . GLY A 1 91 ? 25.009 -0.626 -14.954 1.00 55.84 91 GLY A C 1
ATOM 677 O O . GLY A 1 91 ? 25.500 0.491 -14.832 1.00 55.84 91 GLY A O 1
ATOM 678 N N . ALA A 1 92 ? 23.861 -0.859 -15.601 1.00 58.50 92 ALA A N 1
ATOM 679 C CA . ALA A 1 92 ? 23.022 0.203 -16.126 1.00 58.50 92 ALA A CA 1
ATOM 680 C C . ALA A 1 92 ? 22.291 0.918 -14.975 1.00 58.50 92 ALA A C 1
ATOM 682 O O . ALA A 1 92 ? 21.424 0.332 -14.319 1.00 58.50 92 ALA A O 1
ATOM 683 N N . SER A 1 93 ? 22.664 2.166 -14.701 1.00 64.44 93 SER A N 1
ATOM 684 C CA . SER A 1 93 ? 22.100 2.996 -13.624 1.00 64.44 93 SER A CA 1
ATOM 685 C C . SER A 1 93 ? 20.921 3.848 -14.099 1.00 64.44 93 SER A C 1
ATOM 687 O O . SER A 1 93 ? 20.202 4.423 -13.278 1.00 64.44 93 SER A O 1
ATOM 689 N N . ASN A 1 94 ? 20.720 3.946 -15.416 1.00 66.69 94 ASN A N 1
ATOM 690 C CA . ASN A 1 94 ? 19.660 4.733 -16.035 1.00 66.69 94 ASN A CA 1
ATOM 691 C C . ASN A 1 94 ? 19.015 3.987 -17.223 1.00 66.69 94 ASN A C 1
ATOM 693 O O . ASN A 1 94 ? 1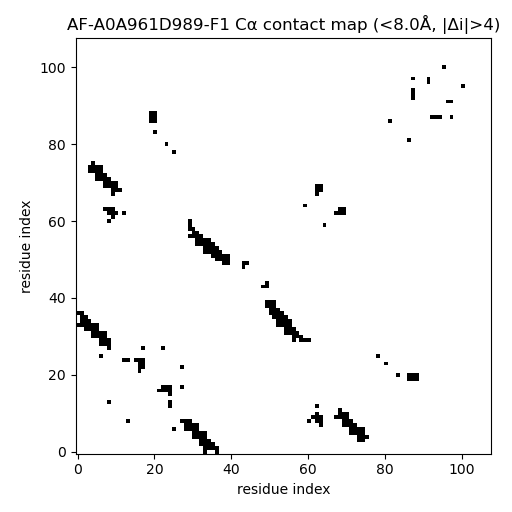9.495 2.953 -17.688 1.00 66.69 94 ASN A O 1
ATOM 697 N N . ILE A 1 95 ? 17.888 4.517 -17.699 1.00 71.12 95 ILE A N 1
ATOM 698 C CA . ILE A 1 95 ? 17.155 3.965 -18.844 1.00 71.12 95 ILE A CA 1
ATOM 699 C C . ILE A 1 95 ? 17.881 4.209 -20.180 1.00 71.12 95 ILE A C 1
ATOM 701 O O . ILE A 1 95 ? 17.761 3.398 -21.098 1.00 71.12 95 ILE A O 1
ATOM 705 N N . ASP A 1 96 ? 18.672 5.281 -20.257 1.00 71.12 96 ASP A N 1
ATOM 706 C CA . ASP A 1 96 ? 19.406 5.727 -21.449 1.00 71.12 96 ASP A CA 1
ATOM 707 C C . ASP A 1 96 ? 20.642 4.860 -21.767 1.00 71.12 96 ASP A C 1
ATOM 709 O O . ASP A 1 96 ? 21.153 4.876 -22.883 1.00 71.12 96 ASP A O 1
ATOM 713 N N . GLU A 1 97 ? 21.132 4.087 -20.799 1.00 69.69 97 GLU A N 1
ATOM 714 C CA . GLU A 1 97 ? 22.211 3.103 -20.944 1.00 69.69 97 GLU A CA 1
ATOM 715 C C . GLU A 1 97 ? 21.680 1.785 -21.516 1.00 69.69 97 GLU A C 1
ATOM 717 O O . GLU A 1 97 ? 22.427 1.031 -22.141 1.00 69.69 97 GLU A O 1
ATOM 722 N N . ARG A 1 98 ? 20.383 1.504 -21.324 1.00 68.12 98 ARG A N 1
ATOM 723 C CA . ARG A 1 98 ? 19.719 0.304 -21.850 1.00 68.12 98 ARG A CA 1
ATOM 724 C C . ARG A 1 98 ? 19.092 0.540 -23.222 1.00 68.12 98 ARG A C 1
ATOM 726 O O . ARG A 1 98 ? 19.122 -0.364 -24.056 1.00 68.12 98 ARG A O 1
ATOM 733 N N . PHE A 1 99 ? 18.507 1.714 -23.453 1.00 74.38 99 PHE A N 1
ATOM 734 C CA . PHE A 1 99 ? 17.823 2.045 -24.703 1.00 74.38 99 PHE A CA 1
ATOM 735 C C . PHE A 1 99 ? 18.564 3.140 -25.476 1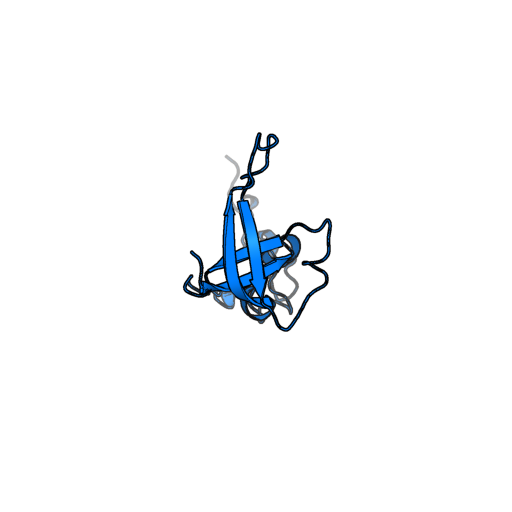.00 74.38 99 PHE A C 1
ATOM 737 O O . PHE A 1 99 ? 19.034 4.095 -24.864 1.00 74.38 99 PHE A O 1
ATOM 744 N N . PRO A 1 100 ? 18.647 3.052 -26.818 1.00 76.56 100 PRO A N 1
ATOM 745 C CA . PRO A 1 100 ? 19.284 4.086 -27.621 1.00 76.56 100 PRO A CA 1
ATOM 746 C C . PRO A 1 100 ? 18.621 5.444 -27.391 1.00 76.56 100 PRO A C 1
ATOM 748 O O . PRO A 1 100 ? 17.398 5.573 -27.486 1.00 76.56 100 PRO A O 1
ATOM 751 N N . ASN A 1 101 ? 19.428 6.469 -27.128 1.00 81.44 101 ASN A N 1
ATOM 752 C CA . ASN A 1 101 ? 18.913 7.824 -27.000 1.00 81.44 101 ASN A CA 1
ATOM 753 C C . ASN A 1 101 ? 18.354 8.327 -28.350 1.00 81.44 101 ASN A C 1
ATOM 755 O O . ASN A 1 101 ? 18.805 7.893 -29.410 1.00 81.44 101 ASN A O 1
ATOM 759 N N . PRO A 1 102 ? 17.426 9.301 -28.363 1.00 83.38 102 PRO A N 1
ATOM 760 C CA . PRO A 1 102 ? 16.937 9.890 -29.612 1.00 83.38 102 PRO A CA 1
ATOM 761 C C . PRO A 1 102 ? 18.033 10.536 -30.477 1.00 83.38 102 PRO A C 1
ATOM 763 O O . PRO A 1 102 ? 17.795 10.833 -31.644 1.00 83.38 102 PRO A O 1
ATOM 766 N N . SER A 1 103 ? 19.242 10.735 -29.941 1.00 84.31 103 SER A N 1
ATOM 767 C CA . SER A 1 103 ? 20.399 11.230 -30.694 1.00 84.31 103 SER A CA 1
ATOM 768 C C . SER A 1 103 ? 20.881 10.259 -31.778 1.00 84.31 103 SER A C 1
ATOM 770 O O . SER A 1 103 ? 21.689 10.669 -32.607 1.00 84.31 103 SER A O 1
ATOM 772 N N . ILE A 1 104 ? 20.399 9.007 -31.805 1.00 84.25 104 ILE A N 1
ATOM 773 C CA . ILE A 1 104 ? 20.653 8.086 -32.926 1.00 84.25 104 ILE A CA 1
ATOM 774 C C . ILE A 1 104 ? 19.971 8.522 -34.227 1.00 84.25 104 ILE A C 1
ATOM 776 O O . ILE A 1 104 ? 20.376 8.087 -35.305 1.00 84.25 104 ILE A O 1
ATOM 780 N N . PHE A 1 105 ? 18.918 9.339 -34.144 1.00 89.38 105 PHE A N 1
ATOM 781 C CA . PHE A 1 105 ? 18.191 9.792 -35.322 1.00 89.38 105 PHE A CA 1
ATOM 782 C C . PHE A 1 105 ? 18.897 11.001 -35.961 1.00 89.38 105 PHE A C 1
ATOM 784 O O . PHE A 1 105 ? 19.381 11.879 -35.239 1.00 89.38 105 PHE A O 1
ATOM 791 N N . PRO A 1 106 ? 18.940 11.099 -37.305 1.00 85.75 106 PRO A N 1
ATOM 792 C CA . PRO A 1 106 ? 19.461 12.279 -37.987 1.00 85.75 106 PRO A CA 1
ATOM 793 C C . PRO A 1 106 ? 18.667 13.529 -37.597 1.00 85.75 106 PRO A C 1
ATOM 795 O O . PRO A 1 106 ? 17.437 13.495 -37.531 1.00 85.75 106 PRO A O 1
ATOM 798 N N . LYS A 1 107 ? 19.367 14.644 -37.368 1.00 85.06 107 LYS A N 1
ATOM 799 C CA . LYS A 1 107 ? 18.728 15.956 -37.226 1.00 85.06 107 LYS A CA 1
ATOM 800 C C . LYS A 1 107 ? 18.488 16.526 -38.624 1.00 85.06 107 LYS A C 1
ATOM 802 O O . LYS A 1 107 ? 19.435 16.594 -39.406 1.00 85.06 107 LYS A O 1
ATOM 807 N N . TYR A 1 108 ? 17.237 16.871 -38.916 1.00 77.50 108 TYR A N 1
ATOM 808 C CA . TYR A 1 108 ? 16.824 17.550 -40.147 1.00 77.50 108 TYR A CA 1
ATOM 809 C C . TYR A 1 108 ? 17.028 19.059 -40.033 1.00 77.50 108 TYR A C 1
ATOM 811 O O . TYR A 1 108 ? 16.859 19.583 -38.906 1.00 77.50 108 TYR A O 1
#

Secondary structure (DSSP, 8-state):
-TT-EEEEEEGGGGGS-BTTTTB-TTTSSEEEEEEEEEEPSSPPPTT---EEEEEEES---GGGSTT--EEEEETTS---PPPGGGS--SS--SSTTTS--GGGSPP-

Radius of gyration: 19.18 Å; Cα contacts (8 Å, |Δi|>4): 148; chains: 1; bounding box: 41×30×54 Å

Foldseek 3Di:
DAFFKKWKFFPVQQVDQDPFQPRAPRNVTFIWGFHDWDQAPDDDDPPDPSIDTDTDTPDDDPQNDPPTDMDMDTPPPDRDRDPPLPTCHDPNPDPCVVDPDPVVDDDD

Solvent-accessible surface area (backbone atoms only — not comparable to full-atom values): 6955 Å² total; per-residue (Å²): 122,63,71,39,52,28,35,37,39,23,51,83,56,68,82,46,52,50,76,76,52,76,38,49,58,73,77,76,27,39,60,32,37,26,66,38,73,44,72,58,86,77,89,63,57,92,92,55,90,37,69,45,74,42,74,48,59,92,61,86,54,84,39,69,40,90,96,54,60,62,42,76,44,61,59,87,53,83,85,81,70,78,56,79,87,73,42,77,50,90,86,36,89,51,70,67,75,77,40,87,54,78,79,80,53,86,86,129